Protein AF-A0A8J4WBB6-F1 (afdb_monomer)

Nearest PDB structures (foldseek):
  5wai-assembly2_E  TM=9.277E-01  e=1.602E-08  Homo sapiens
  7n40-assembly1_A  TM=9.329E-01  e=3.486E-08  Homo sapiens
  6bw3-assembly1_C  TM=9.312E-01  e=8.964E-08  Homo sapiens
  8i03-assembly1_K  TM=8.949E-01  e=5.143E-08  Schizosaccharomyces pombe
  8i02-assembly1_C  TM=8.896E-01  e=1.119E-07  Schizosaccharomyces pombe

Mean predicted aligned error: 2.99 Å

Foldseek 3Di:
DEDDDQWDWDFAQQQKIWIWGDPDPPDTDTPDMARPGPGGWQDKAAQQVDNQKIWTFFQQCKIFIAGNPDPPRNDGPDIAHNLDPGGWNDKDADNPDNQWIWTDDPDPDIFIARNVHRNHGD

InterPro domains:
  IPR001680 WD40 repeat [PF00400] (30-67)
  IPR001680 WD40 repeat [PF00400] (80-114)
  IPR001680 WD40 repeat [PS50082] (34-76)
  IPR001680 WD40 repeat [SM00320] (27-67)
  IPR001680 WD40 repeat [SM00320] (74-114)
  IPR01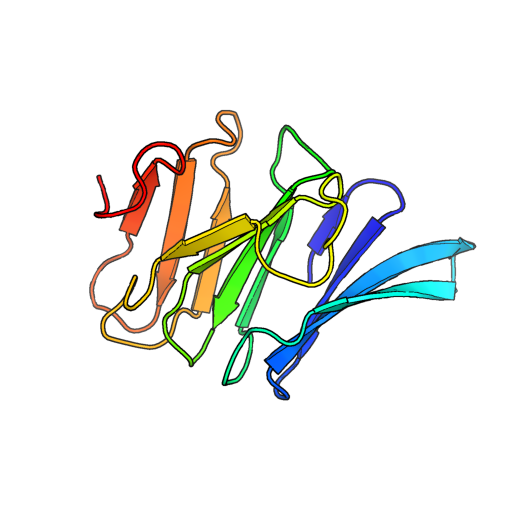5943 WD40/YVTN repeat-like-containing domain superfamily [G3DSA:2.130.10.10] (1-122)
  IPR036322 WD40-repeat-containing domain superfamily [SSF50978] (5-119)
  IPR045151 DDB1- and CUL4-associated factor 8-like [PTHR15574] (8-118)

Sequence (122 aa):
MDVCGDATVTCSKDGSIALSHFRDTYSLEVVRRFEDHKGVVKSVRFATGDPQRFASGGNDRVLRVYDLRLPDARASALEVVNAHARVINSVQFHPTDDHLLLSAGFDPHFYLFDLRKPRAPL

Solvent-accessible surface area (backbone atoms only — not comparable to full-atom values): 6462 Å² total; per-residue (Å²): 86,35,74,55,92,61,38,35,41,40,57,31,72,88,11,36,35,39,37,26,33,57,79,51,102,88,42,72,44,79,78,45,66,31,68,80,49,85,30,33,33,56,24,43,31,56,29,67,84,39,85,54,29,36,37,36,21,10,58,63,13,35,38,37,33,36,39,66,83,46,91,69,49,52,52,65,74,42,75,29,76,66,68,40,98,36,38,26,52,40,51,44,49,34,82,87,41,73,48,34,38,38,37,35,43,76,42,100,56,69,44,42,28,40,66,90,58,50,90,50,62,112

Secondary structure (DSSP, 8-state):
-EEETTEEEEE-TTS-EEEEEESSSS-EEEEEEE---SS-EEEEEE-SS-TTEEEEEETT--EEEEETTSSSTTS-SEEETTSSSS-EEEEEE-SS-TTEEEEEESSSS-EEEETTSTTS--

pLDDT: mean 95.2, std 4.67, range [68.81, 98.69]

Radius of gyration: 13.64 Å; Cα contacts (8 Å, |Δi|>4): 322; chains: 1; bounding box: 34×28×41 Å

Structure (mmCIF, N/CA/C/O backbone):
data_AF-A0A8J4WBB6-F1
#
_entry.id   AF-A0A8J4WBB6-F1
#
loop_
_atom_site.group_PDB
_atom_site.id
_atom_site.type_symbol
_atom_site.label_atom_id
_atom_site.label_alt_id
_atom_site.label_comp_id
_atom_site.label_asym_id
_atom_site.label_entity_id
_atom_site.label_seq_id
_atom_site.pdbx_PDB_ins_code
_atom_site.Cartn_x
_atom_site.Cartn_y
_atom_site.Cartn_z
_atom_site.occupancy
_atom_site.B_iso_or_equiv
_atom_site.auth_seq_id
_atom_site.auth_comp_id
_atom_site.auth_asym_id
_atom_site.auth_atom_id
_atom_site.pdbx_PDB_model_num
ATOM 1 N N . MET A 1 1 ? 4.182 3.511 8.472 1.00 95.88 1 MET A N 1
ATOM 2 C CA . MET A 1 1 ? 2.924 3.833 9.173 1.00 95.88 1 MET A CA 1
ATOM 3 C C . MET A 1 1 ? 2.383 5.150 8.658 1.00 95.88 1 MET A C 1
ATOM 5 O O . MET A 1 1 ? 3.184 5.951 8.174 1.00 95.88 1 MET A O 1
ATOM 9 N N . ASP A 1 2 ? 1.078 5.343 8.769 1.00 97.62 2 ASP A N 1
ATOM 10 C CA . ASP A 1 2 ? 0.368 6.588 8.483 1.00 97.62 2 ASP A CA 1
ATOM 11 C C . ASP A 1 2 ? -0.929 6.653 9.305 1.00 97.62 2 ASP A C 1
ATOM 13 O O . ASP A 1 2 ? -1.388 5.618 9.794 1.00 97.62 2 ASP A O 1
ATOM 17 N N . VAL A 1 3 ? -1.505 7.842 9.466 1.00 95.75 3 VAL A N 1
ATOM 18 C CA . VAL A 1 3 ? -2.699 8.082 10.292 1.00 95.75 3 VAL A CA 1
ATOM 19 C C . VAL A 1 3 ? -3.677 9.005 9.570 1.00 95.75 3 VAL A C 1
ATOM 21 O O . VAL A 1 3 ? -3.272 9.981 8.944 1.00 95.75 3 VAL A O 1
ATOM 24 N N . CYS A 1 4 ? -4.970 8.704 9.659 1.00 94.12 4 CYS A N 1
ATOM 25 C CA . CYS A 1 4 ? -6.044 9.525 9.120 1.00 94.12 4 CYS A CA 1
ATOM 26 C C . CYS A 1 4 ? -7.250 9.470 10.066 1.00 94.12 4 CYS A C 1
ATOM 28 O O . CYS A 1 4 ? -7.873 8.422 10.226 1.00 94.12 4 CYS A O 1
ATOM 30 N N . GLY A 1 5 ? -7.567 10.594 10.714 1.00 91.69 5 GLY A N 1
ATOM 31 C CA . GLY A 1 5 ? -8.618 10.635 11.732 1.00 91.69 5 GLY A CA 1
ATOM 32 C C . GLY A 1 5 ? -8.315 9.702 12.909 1.00 91.69 5 GLY A C 1
ATOM 33 O O . GLY A 1 5 ? -7.256 9.807 13.525 1.00 91.69 5 GLY A O 1
ATOM 34 N N . ASP A 1 6 ? -9.249 8.800 13.215 1.00 92.19 6 ASP A N 1
ATOM 35 C CA . ASP A 1 6 ? -9.119 7.768 14.252 1.00 92.19 6 ASP A CA 1
ATOM 36 C C . ASP A 1 6 ? -8.420 6.488 13.758 1.00 92.19 6 ASP A C 1
ATOM 38 O O . ASP A 1 6 ? -8.112 5.606 14.562 1.00 92.19 6 ASP A O 1
ATOM 42 N N . ALA A 1 7 ? -8.145 6.383 12.457 1.00 94.62 7 ALA A N 1
ATOM 43 C CA . ALA A 1 7 ? -7.557 5.211 11.833 1.00 94.62 7 ALA A CA 1
ATOM 44 C C . ALA A 1 7 ? -6.044 5.367 11.635 1.00 94.62 7 ALA A C 1
ATOM 46 O O . ALA A 1 7 ? -5.531 6.411 11.238 1.00 94.62 7 ALA A O 1
ATOM 47 N N . THR A 1 8 ? -5.307 4.285 11.859 1.00 97.00 8 THR A N 1
ATOM 48 C CA . THR A 1 8 ? -3.861 4.184 11.644 1.00 97.00 8 THR A CA 1
ATOM 49 C C . THR A 1 8 ? -3.564 2.955 10.797 1.00 97.00 8 THR A C 1
ATOM 51 O O . THR A 1 8 ? -4.085 1.875 11.065 1.00 97.00 8 THR A O 1
ATOM 54 N N . VAL A 1 9 ? -2.674 3.086 9.814 1.00 97.88 9 VAL A N 1
ATOM 55 C CA . VAL A 1 9 ? -2.104 1.951 9.080 1.00 97.88 9 VAL A CA 1
ATOM 56 C C . VAL A 1 9 ? -0.634 1.786 9.423 1.00 97.88 9 VAL A C 1
ATOM 58 O O . VAL A 1 9 ? 0.155 2.731 9.419 1.00 97.88 9 VAL A O 1
ATOM 61 N N . THR A 1 10 ? -0.228 0.557 9.702 1.00 98.19 10 THR A N 1
ATOM 62 C CA . THR A 1 10 ? 1.162 0.186 9.983 1.00 98.19 10 THR A CA 1
ATOM 63 C C . THR A 1 10 ? 1.593 -0.933 9.051 1.00 98.19 10 THR A C 1
ATOM 65 O O . THR A 1 10 ? 0.762 -1.665 8.527 1.00 98.19 10 THR A O 1
ATOM 68 N N . CYS A 1 11 ? 2.893 -1.044 8.806 1.00 98.19 11 CYS A N 1
ATOM 69 C CA . CYS A 1 11 ? 3.457 -2.017 7.881 1.00 98.19 11 CYS A CA 1
ATOM 70 C C . CYS A 1 11 ? 4.664 -2.703 8.517 1.00 98.19 11 CYS A C 1
ATOM 72 O O . CYS A 1 11 ? 5.398 -2.068 9.280 1.00 98.19 11 CYS A O 1
ATOM 74 N N . SER A 1 12 ? 4.863 -3.983 8.212 1.00 98.25 12 SER A N 1
ATOM 75 C CA . SER A 1 12 ? 5.850 -4.834 8.879 1.00 98.25 12 SER A CA 1
ATOM 76 C C . SER A 1 12 ? 6.836 -5.487 7.902 1.00 98.25 12 SER A C 1
ATOM 78 O O . SER A 1 12 ? 6.625 -5.573 6.688 1.00 98.25 12 SER A O 1
ATOM 80 N N . LYS A 1 13 ? 7.950 -5.978 8.461 1.00 98.00 13 LYS A N 1
ATOM 81 C CA . LYS A 1 13 ? 8.947 -6.783 7.740 1.00 98.00 13 LYS A CA 1
ATOM 82 C C . LYS A 1 13 ? 8.423 -8.158 7.329 1.00 98.00 13 LYS A C 1
ATOM 84 O O . LYS A 1 13 ? 8.955 -8.725 6.383 1.00 98.00 13 LYS A O 1
ATOM 89 N N . ASP A 1 14 ? 7.403 -8.665 8.011 1.00 97.38 14 ASP A N 1
A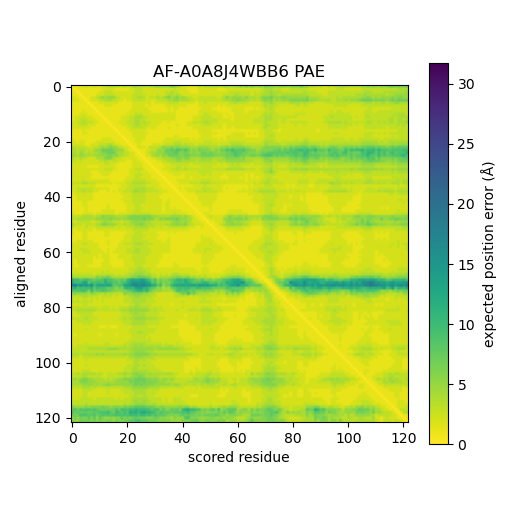TOM 90 C CA . ASP A 1 14 ? 6.758 -9.946 7.695 1.00 97.38 14 ASP A CA 1
ATOM 91 C C . ASP A 1 14 ? 5.832 -9.889 6.463 1.00 97.38 14 ASP A C 1
ATOM 93 O O . ASP A 1 14 ? 5.307 -10.918 6.055 1.00 97.38 14 ASP A O 1
ATOM 97 N N . GLY A 1 15 ? 5.658 -8.715 5.846 1.00 97.12 15 GLY A N 1
ATOM 98 C CA . GLY A 1 15 ? 4.771 -8.530 4.695 1.00 97.12 15 GLY A CA 1
ATOM 99 C C . GLY A 1 15 ? 3.353 -8.095 5.061 1.00 97.12 15 GLY A C 1
ATOM 100 O O . GLY A 1 15 ? 2.574 -7.756 4.175 1.00 97.12 15 GLY A O 1
ATOM 101 N N . SER A 1 16 ? 3.016 -8.036 6.348 1.00 97.06 16 SER A N 1
ATOM 102 C CA . SER A 1 16 ? 1.691 -7.621 6.789 1.00 97.06 16 SER A CA 1
ATOM 103 C C . SER A 1 16 ? 1.536 -6.102 6.869 1.00 97.06 16 SER A C 1
ATOM 105 O O . SER A 1 16 ? 2.473 -5.339 7.149 1.00 97.06 16 SER A O 1
ATOM 107 N N . ILE A 1 17 ? 0.297 -5.672 6.656 1.00 98.25 17 ILE A N 1
ATOM 108 C CA . ILE A 1 17 ? -0.198 -4.336 6.972 1.00 98.25 17 ILE A CA 1
ATOM 109 C C . ILE A 1 17 ? -1.302 -4.502 8.010 1.00 98.25 17 ILE A C 1
ATOM 111 O O . ILE A 1 17 ? -2.146 -5.387 7.881 1.00 98.25 17 ILE A O 1
ATOM 115 N N . ALA A 1 18 ? -1.309 -3.659 9.037 1.00 97.50 18 ALA A N 1
ATOM 116 C CA . ALA A 1 18 ? -2.369 -3.630 10.037 1.00 97.50 18 ALA A CA 1
ATOM 117 C C . ALA A 1 18 ? -3.076 -2.274 10.011 1.00 97.50 18 ALA A C 1
ATOM 119 O O . ALA A 1 18 ? -2.417 -1.237 10.108 1.00 97.50 18 ALA A O 1
ATOM 120 N N . LEU A 1 19 ? -4.404 -2.311 9.896 1.00 96.94 19 LEU A N 1
ATOM 121 C CA . LEU A 1 19 ? -5.296 -1.185 10.146 1.00 96.94 19 LEU A CA 1
ATOM 122 C C . LEU A 1 19 ? -5.772 -1.269 11.594 1.00 96.94 19 LEU A C 1
ATOM 124 O O . LEU A 1 19 ? -6.334 -2.289 12.008 1.00 96.94 19 LEU A O 1
ATOM 128 N N . SER A 1 20 ? -5.583 -0.186 12.332 1.00 97.19 20 SER A N 1
ATOM 129 C CA . SER A 1 20 ? -5.975 -0.067 13.730 1.00 97.19 20 SER A CA 1
ATOM 130 C C . SER A 1 20 ? -6.735 1.225 13.969 1.00 97.19 20 SER A C 1
ATOM 132 O O . SER A 1 20 ? -6.453 2.220 13.306 1.00 97.19 20 SER A O 1
ATOM 134 N N . HIS A 1 21 ? -7.665 1.228 14.918 1.00 96.19 21 HIS A N 1
ATOM 135 C CA . HIS A 1 21 ? -8.373 2.435 15.346 1.00 96.19 21 HIS A CA 1
ATOM 136 C C . HIS A 1 21 ? -7.980 2.807 16.776 1.00 96.19 21 HIS A C 1
ATOM 138 O O . HIS A 1 21 ? -7.682 1.924 17.588 1.00 96.19 21 HIS A O 1
ATOM 144 N N . PHE A 1 22 ? -7.989 4.101 17.094 1.00 94.94 22 PHE A N 1
ATOM 145 C CA . PHE A 1 22 ? -7.849 4.569 18.473 1.00 94.94 22 PHE A CA 1
ATOM 146 C C . PHE A 1 22 ? -9.085 4.180 19.281 1.00 94.94 22 PHE A C 1
ATOM 148 O O . PHE A 1 22 ? -10.196 4.615 18.988 1.00 94.94 22 PHE A O 1
ATOM 155 N N . ARG A 1 23 ? -8.883 3.365 20.317 1.00 92.62 23 ARG A N 1
ATOM 156 C CA . ARG A 1 23 ? -9.928 3.061 21.302 1.00 92.62 23 ARG A CA 1
ATOM 157 C C . ARG A 1 23 ? -9.986 4.147 22.375 1.00 92.62 23 ARG A C 1
ATOM 159 O O . ARG A 1 23 ? -11.061 4.500 22.849 1.00 92.62 23 ARG A O 1
ATOM 166 N N . ASP A 1 24 ? -8.819 4.679 22.723 1.00 91.44 24 ASP A N 1
ATOM 167 C CA . ASP A 1 24 ? -8.602 5.847 23.571 1.00 91.44 24 ASP A CA 1
ATOM 168 C C . ASP A 1 24 ? -7.262 6.516 23.190 1.00 91.44 24 ASP A C 1
ATOM 170 O O . ASP A 1 24 ? -6.620 6.134 22.211 1.00 91.44 24 ASP A O 1
ATOM 174 N N . THR A 1 25 ? -6.826 7.520 23.957 1.00 89.56 25 THR A N 1
ATOM 175 C CA . THR A 1 25 ? -5.594 8.289 23.700 1.00 89.56 25 THR A CA 1
ATOM 176 C C . THR A 1 25 ? -4.316 7.441 23.672 1.00 89.56 25 THR A C 1
ATOM 178 O O . THR A 1 25 ? -3.320 7.860 23.082 1.00 89.56 25 THR A O 1
ATOM 181 N N . TYR A 1 26 ? -4.306 6.273 24.316 1.00 92.94 26 TYR A N 1
ATOM 182 C CA . TYR A 1 26 ? -3.098 5.474 24.537 1.00 92.94 26 TYR A CA 1
ATOM 183 C C . TYR A 1 26 ? -3.194 4.052 23.982 1.00 92.94 26 TYR A C 1
ATOM 185 O O . TYR A 1 26 ? -2.197 3.328 24.009 1.00 92.94 26 TYR A O 1
ATOM 193 N N . SER A 1 27 ? -4.359 3.639 23.480 1.00 93.19 27 SER A N 1
ATOM 194 C CA . SER A 1 27 ? -4.580 2.287 22.984 1.00 93.19 27 SER A CA 1
ATOM 195 C C . SER A 1 27 ? -5.147 2.251 21.565 1.00 93.19 27 SER A C 1
ATOM 197 O O . SER A 1 27 ? -6.046 3.001 21.179 1.00 93.19 27 SER A O 1
ATOM 199 N N . LEU A 1 28 ? -4.586 1.332 20.779 1.00 95.88 28 LEU A N 1
ATOM 200 C CA . LEU A 1 28 ? -5.019 1.001 19.429 1.00 95.88 28 LEU A CA 1
ATOM 201 C C . LEU A 1 28 ? -5.619 -0.402 19.427 1.00 95.88 28 LEU A C 1
ATOM 203 O O . LEU A 1 28 ? -5.036 -1.335 19.982 1.00 95.88 28 LEU A O 1
ATOM 207 N N . GLU A 1 29 ? -6.740 -0.563 18.739 1.00 96.88 29 GLU A N 1
ATOM 208 C CA . GLU A 1 29 ? -7.338 -1.862 18.452 1.00 96.88 29 GLU A CA 1
ATOM 209 C C . GLU A 1 29 ? -7.095 -2.213 16.984 1.00 96.88 29 GLU A C 1
ATOM 211 O O . GLU A 1 29 ? -7.405 -1.420 16.097 1.00 96.88 29 GLU A O 1
ATOM 216 N N . VAL A 1 30 ? -6.523 -3.392 16.712 1.00 96.38 30 VAL A N 1
ATOM 217 C CA . VAL A 1 30 ? -6.328 -3.866 15.335 1.00 96.38 30 VAL A CA 1
ATOM 218 C C . VAL A 1 30 ? -7.675 -4.302 14.773 1.00 96.38 30 VAL A C 1
ATOM 220 O O . VAL A 1 30 ? -8.224 -5.320 15.184 1.00 96.38 30 VAL A O 1
ATOM 223 N N . VAL A 1 31 ? -8.167 -3.558 13.789 1.00 94.56 31 VAL A N 1
ATOM 224 C CA . VAL A 1 31 ? -9.445 -3.823 13.120 1.00 94.56 31 VAL A CA 1
ATOM 225 C C . VAL A 1 31 ? -9.254 -4.810 11.972 1.00 94.56 31 VAL A C 1
ATOM 227 O O . VAL A 1 31 ? -10.121 -5.642 11.696 1.00 94.56 31 VAL A O 1
ATOM 230 N N . ARG A 1 32 ? -8.113 -4.730 11.273 1.00 94.50 32 ARG A N 1
ATOM 231 C CA . ARG A 1 32 ? -7.851 -5.568 10.099 1.00 94.50 32 ARG A CA 1
ATOM 232 C C . ARG A 1 32 ? -6.366 -5.794 9.844 1.00 94.50 32 ARG A C 1
ATOM 234 O O . ARG A 1 32 ? -5.536 -4.937 10.138 1.00 94.50 32 ARG A O 1
ATOM 241 N N . ARG A 1 33 ? -6.050 -6.939 9.235 1.00 95.81 33 ARG A N 1
ATOM 242 C CA . ARG A 1 33 ? -4.734 -7.265 8.675 1.00 95.81 33 ARG A CA 1
ATOM 243 C C . ARG A 1 33 ? -4.848 -7.599 7.191 1.00 95.81 33 ARG A C 1
ATOM 245 O O . ARG A 1 33 ? -5.840 -8.198 6.781 1.00 95.81 33 ARG A O 1
ATOM 252 N N . PHE A 1 34 ? -3.824 -7.218 6.438 1.00 96.88 34 PHE A N 1
ATOM 253 C CA . PHE A 1 34 ? -3.660 -7.482 5.010 1.00 96.88 34 PHE A CA 1
ATOM 254 C C . PHE A 1 34 ? -2.322 -8.192 4.810 1.00 96.88 34 PHE A C 1
ATOM 256 O O . PHE A 1 34 ? -1.305 -7.737 5.339 1.00 96.88 34 PHE A O 1
ATOM 263 N N . GLU A 1 35 ? -2.321 -9.304 4.076 1.00 96.00 35 GLU A N 1
ATOM 264 C CA . GLU A 1 35 ? -1.175 -10.228 3.958 1.00 96.00 35 GLU A CA 1
ATOM 265 C C . GLU A 1 35 ? -0.851 -10.557 2.485 1.00 96.00 35 GLU A C 1
ATOM 267 O O . GLU A 1 35 ? -0.289 -11.603 2.139 1.00 96.00 35 GLU A O 1
ATOM 272 N N . ASP A 1 36 ? -1.216 -9.639 1.587 1.00 94.69 36 ASP A N 1
ATOM 273 C CA . ASP A 1 36 ? -1.030 -9.804 0.145 1.00 94.69 36 ASP A CA 1
ATOM 274 C C . ASP A 1 36 ? 0.445 -9.700 -0.269 1.00 94.69 36 ASP A C 1
ATOM 276 O O . ASP A 1 36 ? 0.896 -10.426 -1.161 1.00 94.69 36 ASP A O 1
ATOM 280 N N . HIS A 1 37 ? 1.225 -8.837 0.394 1.00 97.38 37 HIS A N 1
ATOM 281 C CA . HIS A 1 37 ? 2.639 -8.651 0.070 1.00 97.38 37 HIS A CA 1
ATOM 282 C C . HIS A 1 37 ? 3.469 -9.904 0.362 1.00 97.38 37 HIS A C 1
ATOM 284 O O . HIS A 1 37 ? 3.357 -10.532 1.412 1.00 97.38 37 HIS A O 1
ATOM 290 N N . LYS A 1 38 ? 4.372 -10.240 -0.566 1.00 96.94 38 LYS A N 1
ATOM 291 C CA . LYS A 1 38 ? 5.274 -11.407 -0.457 1.00 96.94 38 LYS A CA 1
ATOM 292 C C . LYS A 1 38 ? 6.684 -11.036 0.012 1.00 96.94 38 LYS A C 1
ATOM 294 O O . LYS A 1 38 ? 7.647 -11.755 -0.236 1.00 96.94 38 LYS A O 1
ATOM 299 N N . GLY A 1 39 ? 6.812 -9.895 0.683 1.00 97.19 39 GLY A N 1
ATOM 300 C CA . GLY A 1 39 ? 8.059 -9.395 1.251 1.00 97.19 39 GLY A CA 1
ATOM 301 C C . GLY A 1 39 ? 7.828 -8.155 2.109 1.00 97.19 39 GLY A C 1
ATOM 302 O O . GLY A 1 39 ? 6.709 -7.665 2.203 1.00 97.19 39 GLY A O 1
ATOM 303 N N . VAL A 1 40 ? 8.902 -7.635 2.713 1.00 98.50 40 VAL A N 1
ATOM 304 C CA . VAL A 1 40 ? 8.871 -6.457 3.602 1.00 98.50 40 VAL A CA 1
ATOM 305 C C . VAL A 1 40 ? 8.066 -5.313 2.986 1.00 98.50 40 VAL A C 1
ATOM 307 O O . VAL A 1 40 ? 8.425 -4.827 1.911 1.00 98.50 40 VAL A O 1
ATOM 310 N N . VAL A 1 41 ? 7.056 -4.824 3.705 1.00 98.69 41 VAL A N 1
ATOM 311 C CA . VAL A 1 41 ? 6.332 -3.606 3.330 1.00 98.69 41 VAL A CA 1
ATOM 312 C C . VAL A 1 41 ? 7.076 -2.407 3.905 1.00 98.69 41 VAL A C 1
ATOM 314 O O . VAL A 1 41 ? 7.333 -2.328 5.108 1.00 98.69 41 VAL A O 1
ATOM 317 N N . LYS A 1 42 ? 7.480 -1.487 3.031 1.00 98.50 42 LYS A N 1
ATOM 318 C CA . LYS A 1 42 ? 8.354 -0.358 3.379 1.00 98.50 42 LYS A CA 1
ATOM 319 C C . LYS A 1 42 ? 7.578 0.929 3.598 1.00 98.50 42 LYS A C 1
ATOM 321 O O . LYS A 1 42 ? 7.976 1.737 4.433 1.00 98.50 42 LYS A O 1
ATOM 326 N N . SER A 1 43 ? 6.475 1.104 2.875 1.00 98.62 43 SER A N 1
ATOM 327 C CA . SER A 1 43 ? 5.631 2.282 2.998 1.00 98.62 43 SER A CA 1
ATOM 328 C C . SER A 1 43 ? 4.157 1.930 2.875 1.00 98.62 43 SER A C 1
ATOM 330 O O . SER A 1 43 ? 3.780 1.039 2.114 1.00 98.62 43 SER A O 1
ATOM 332 N N . VAL A 1 44 ? 3.353 2.652 3.650 1.00 98.56 44 VAL A N 1
ATOM 333 C CA . VAL A 1 44 ? 1.889 2.667 3.621 1.00 98.56 44 VAL A CA 1
ATOM 334 C C . VAL A 1 44 ? 1.434 4.110 3.795 1.00 98.56 44 VAL A C 1
ATOM 336 O O . VAL A 1 44 ? 1.982 4.801 4.661 1.00 98.56 44 VAL A O 1
ATOM 339 N N . ARG A 1 45 ? 0.480 4.574 2.986 1.00 98.31 45 ARG A N 1
ATOM 340 C CA . ARG A 1 45 ? -0.078 5.934 3.061 1.00 98.31 45 ARG A CA 1
ATOM 341 C C . ARG A 1 45 ? -1.568 5.944 2.774 1.00 98.31 45 ARG A C 1
ATOM 343 O O . ARG A 1 45 ? -1.980 5.322 1.798 1.00 98.31 45 ARG A O 1
ATOM 350 N N . PHE A 1 46 ? -2.343 6.665 3.576 1.00 98.00 46 PHE A N 1
ATOM 351 C CA . PHE A 1 46 ? -3.733 6.972 3.248 1.00 98.00 46 PHE A CA 1
ATOM 352 C C . PHE A 1 46 ? -3.807 7.916 2.041 1.00 98.00 46 PHE A C 1
ATOM 354 O O . PHE A 1 46 ? -2.886 8.700 1.791 1.00 98.00 46 PHE A O 1
ATOM 361 N N . ALA A 1 47 ? -4.896 7.828 1.278 1.00 97.00 47 ALA A N 1
ATOM 362 C CA . ALA A 1 47 ? -5.216 8.836 0.275 1.00 97.00 47 ALA A CA 1
ATOM 363 C C . ALA A 1 47 ? -5.601 10.148 0.969 1.00 97.00 47 ALA A C 1
ATOM 365 O O . ALA A 1 47 ? -6.190 10.141 2.049 1.00 97.00 47 ALA A O 1
ATOM 366 N N . THR A 1 48 ? -5.233 11.282 0.372 1.00 91.12 48 THR A N 1
ATOM 367 C CA . THR A 1 48 ? -5.384 12.587 1.029 1.00 91.12 48 THR A CA 1
ATOM 368 C C . THR A 1 48 ? -6.846 13.028 1.087 1.00 91.12 48 THR A C 1
ATOM 370 O O . THR A 1 48 ? -7.271 13.575 2.102 1.00 91.12 48 THR A O 1
ATOM 373 N N . GLY A 1 49 ? -7.620 12.773 0.029 1.00 91.81 49 GLY A N 1
ATOM 374 C CA . GLY A 1 49 ? -9.039 13.121 -0.059 1.00 91.81 49 GLY A CA 1
ATOM 375 C C . GLY A 1 49 ? -10.009 11.999 0.331 1.00 91.81 49 GLY A C 1
ATOM 376 O O . GLY A 1 49 ? -11.197 12.270 0.504 1.00 91.81 49 GLY A O 1
ATOM 377 N N . ASP A 1 50 ? -9.536 10.759 0.499 1.00 92.81 50 ASP A N 1
ATOM 378 C CA . ASP A 1 50 ? -10.384 9.594 0.775 1.00 92.81 50 ASP A CA 1
ATOM 379 C C . ASP A 1 50 ? -9.795 8.697 1.881 1.00 92.81 50 ASP A C 1
ATOM 381 O O . ASP A 1 50 ? -8.973 7.821 1.594 1.00 92.81 50 ASP A O 1
ATOM 385 N N . PRO A 1 51 ? -10.251 8.834 3.143 1.00 89.44 51 PRO A N 1
ATOM 386 C CA . PRO A 1 51 ? -9.738 8.052 4.271 1.00 89.44 51 PRO A CA 1
ATOM 387 C C . PRO A 1 51 ? -10.052 6.552 4.162 1.00 89.44 51 PRO A C 1
ATOM 389 O O . PRO A 1 51 ? -9.510 5.747 4.915 1.00 89.44 51 PRO A O 1
ATOM 392 N N . GLN A 1 52 ? -10.929 6.154 3.234 1.00 93.56 52 GLN A N 1
ATOM 393 C CA . GLN A 1 52 ? -11.247 4.750 2.982 1.00 93.56 52 GLN A CA 1
ATOM 394 C C . GLN A 1 52 ? -10.269 4.087 2.011 1.00 93.56 52 GLN A C 1
ATOM 396 O O . GLN A 1 52 ? -10.393 2.890 1.753 1.00 93.56 52 GLN A O 1
ATOM 401 N N . ARG A 1 53 ? -9.292 4.827 1.476 1.00 96.00 53 ARG A N 1
ATOM 402 C CA . ARG A 1 53 ? -8.252 4.283 0.605 1.00 96.00 53 ARG A CA 1
ATOM 403 C C . ARG A 1 53 ? -6.869 4.494 1.187 1.00 96.00 53 ARG A C 1
ATOM 405 O O . ARG A 1 53 ? -6.552 5.537 1.750 1.00 96.00 53 ARG A O 1
ATOM 412 N N . PHE A 1 54 ? -6.014 3.502 0.990 1.00 97.81 54 PHE A N 1
ATOM 413 C CA . PHE A 1 54 ? -4.590 3.623 1.266 1.00 97.81 54 PHE A CA 1
ATOM 414 C C . PHE A 1 54 ? -3.784 2.815 0.252 1.00 97.81 54 PHE A C 1
ATOM 416 O O . PHE A 1 54 ? -4.300 1.906 -0.395 1.00 97.81 54 PHE A O 1
ATOM 423 N N . ALA A 1 55 ? -2.512 3.157 0.103 1.00 98.38 55 ALA A N 1
ATOM 424 C CA . ALA A 1 55 ? -1.582 2.496 -0.794 1.00 98.38 55 ALA A CA 1
ATOM 425 C C . ALA A 1 55 ? -0.389 1.958 -0.020 1.00 98.38 55 ALA A C 1
ATOM 427 O O . ALA A 1 55 ? -0.042 2.468 1.049 1.00 98.38 55 ALA A O 1
ATOM 428 N N . SER A 1 56 ? 0.265 0.952 -0.585 1.00 98.69 56 SER A N 1
ATOM 429 C CA . SER A 1 56 ? 1.481 0.374 -0.036 1.00 98.69 56 SER A CA 1
ATOM 430 C C . SER A 1 56 ? 2.484 -0.012 -1.114 1.00 98.69 56 SER A C 1
ATOM 432 O O . SER A 1 56 ? 2.145 -0.218 -2.281 1.00 98.69 56 SER A O 1
ATOM 434 N N . GLY A 1 57 ? 3.741 -0.126 -0.692 1.00 98.50 57 GLY A N 1
ATOM 435 C CA . GLY A 1 57 ? 4.842 -0.600 -1.519 1.00 98.50 57 GLY A CA 1
ATOM 436 C C . GLY A 1 57 ? 5.943 -1.232 -0.672 1.00 98.50 57 GLY A C 1
ATOM 437 O O . GLY A 1 57 ? 6.137 -0.880 0.500 1.00 98.50 57 GLY A O 1
ATOM 438 N N . GLY A 1 58 ? 6.665 -2.185 -1.260 1.00 98.38 58 GLY A N 1
ATOM 439 C CA . GLY A 1 58 ? 7.701 -2.923 -0.549 1.00 98.38 58 GLY A CA 1
ATOM 440 C C . GLY A 1 58 ? 8.671 -3.703 -1.431 1.00 98.38 58 GLY A C 1
ATOM 441 O O . GLY A 1 58 ? 8.896 -3.400 -2.606 1.00 98.38 58 GLY A O 1
ATOM 442 N N . ASN A 1 59 ? 9.272 -4.726 -0.825 1.00 98.50 59 ASN A N 1
ATOM 443 C CA . ASN A 1 59 ? 10.328 -5.537 -1.426 1.00 98.50 59 ASN A CA 1
ATOM 444 C C . ASN A 1 59 ? 9.845 -6.473 -2.542 1.00 98.50 59 ASN A C 1
ATOM 446 O O . ASN A 1 59 ? 10.664 -6.916 -3.343 1.00 98.50 59 ASN A O 1
ATOM 450 N N . ASP A 1 60 ? 8.549 -6.774 -2.608 1.00 98.06 60 ASP A N 1
ATOM 451 C CA . ASP A 1 60 ? 7.964 -7.560 -3.700 1.00 98.06 60 ASP A CA 1
ATOM 452 C C . ASP A 1 60 ? 7.774 -6.746 -4.989 1.00 98.06 60 ASP A C 1
ATOM 454 O O . ASP A 1 60 ? 7.457 -7.318 -6.031 1.00 98.06 60 ASP A O 1
ATOM 458 N N . ARG A 1 61 ? 8.065 -5.434 -4.944 1.00 97.88 61 ARG A N 1
ATOM 459 C CA . ARG A 1 61 ? 8.034 -4.505 -6.088 1.00 97.88 61 ARG A CA 1
ATOM 460 C C . ARG A 1 61 ? 6.634 -4.302 -6.670 1.00 97.88 61 ARG A C 1
ATOM 462 O O . ARG A 1 61 ? 6.485 -3.908 -7.828 1.00 97.88 61 ARG A O 1
ATOM 469 N N . VAL A 1 62 ? 5.613 -4.577 -5.863 1.00 97.81 62 VAL A N 1
ATOM 470 C CA . VAL A 1 62 ? 4.208 -4.395 -6.221 1.00 97.81 62 VAL A CA 1
ATOM 471 C C . VAL A 1 62 ? 3.684 -3.150 -5.517 1.00 97.81 62 VAL A C 1
ATOM 473 O O . VAL A 1 62 ? 3.853 -3.008 -4.303 1.00 97.81 62 VAL A O 1
ATOM 476 N N . LEU A 1 63 ? 3.037 -2.256 -6.269 1.00 97.94 63 LEU A N 1
ATOM 477 C CA . LEU A 1 63 ? 2.177 -1.236 -5.670 1.00 97.94 63 LEU A CA 1
ATOM 478 C C . LEU A 1 63 ? 0.801 -1.835 -5.442 1.00 97.94 63 LEU A C 1
ATOM 480 O O . LEU A 1 63 ? 0.226 -2.420 -6.361 1.00 97.94 63 LEU A O 1
ATOM 484 N N . ARG A 1 64 ? 0.270 -1.663 -4.236 1.00 98.06 64 ARG A N 1
ATOM 485 C CA . ARG A 1 64 ? -1.096 -2.066 -3.902 1.00 98.06 64 ARG A CA 1
ATOM 486 C C . ARG A 1 64 ? -1.892 -0.861 -3.457 1.00 98.06 64 ARG A C 1
ATOM 488 O O . ARG A 1 64 ? -1.371 -0.020 -2.727 1.00 98.06 64 ARG A O 1
ATOM 495 N N . VAL A 1 65 ? -3.148 -0.800 -3.876 1.00 97.50 65 VAL A N 1
ATOM 496 C CA . VAL A 1 65 ? -4.136 0.148 -3.362 1.00 97.50 65 VAL A CA 1
ATOM 497 C C . VAL A 1 65 ? -5.274 -0.653 -2.761 1.00 97.50 65 VAL A C 1
ATOM 499 O O . VAL A 1 65 ? -5.793 -1.581 -3.379 1.00 97.50 65 VAL A O 1
ATOM 502 N N . TYR A 1 66 ? -5.655 -0.291 -1.549 1.00 97.31 66 TYR A N 1
ATOM 503 C CA . TYR A 1 66 ? -6.714 -0.930 -0.789 1.00 97.31 66 TYR A CA 1
ATOM 504 C C . TYR A 1 66 ? -7.882 0.029 -0.673 1.00 97.31 66 TYR A C 1
ATOM 506 O O . TYR A 1 66 ? -7.696 1.242 -0.551 1.00 97.31 66 TYR A O 1
ATOM 514 N N . ASP A 1 67 ? -9.079 -0.539 -0.681 1.00 95.38 67 ASP A N 1
ATOM 515 C CA . ASP A 1 67 ? -10.318 0.180 -0.450 1.00 95.38 67 ASP A CA 1
ATOM 516 C C . ASP A 1 67 ? -11.078 -0.517 0.680 1.00 95.3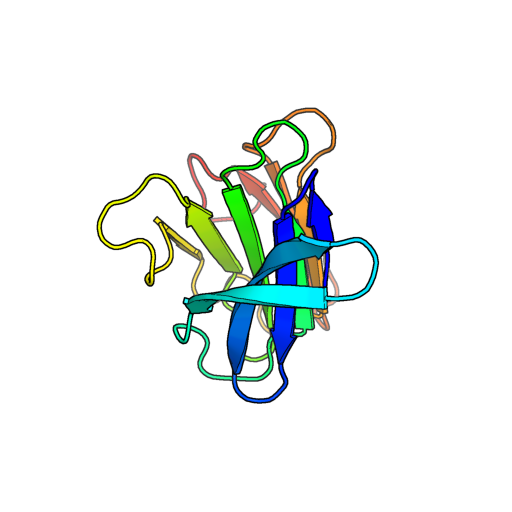8 67 ASP A C 1
ATOM 518 O O . ASP A 1 67 ? -11.504 -1.667 0.560 1.00 95.38 67 ASP A O 1
ATOM 522 N N . LEU A 1 68 ? -11.214 0.182 1.804 1.00 94.00 68 LEU A N 1
ATOM 523 C CA . LEU A 1 68 ? -11.802 -0.338 3.033 1.00 94.00 68 LEU A CA 1
ATOM 524 C C . LEU A 1 68 ? -13.311 -0.591 2.921 1.00 94.00 68 LEU A C 1
ATOM 526 O O . LEU A 1 68 ? -13.853 -1.289 3.782 1.00 94.00 68 LEU A O 1
ATOM 530 N N . ARG A 1 69 ? -13.960 -0.064 1.870 1.00 92.50 69 ARG A N 1
ATOM 531 C CA . ARG A 1 69 ? -15.394 -0.221 1.580 1.00 92.50 69 ARG A CA 1
ATOM 532 C C . ARG A 1 69 ? -15.719 -1.552 0.905 1.00 92.50 69 ARG A C 1
ATOM 534 O O . ARG A 1 69 ? -16.880 -1.958 0.904 1.00 92.50 69 ARG A O 1
ATOM 541 N N . LEU A 1 70 ? -14.731 -2.208 0.291 1.00 89.62 70 LEU A N 1
ATOM 542 C CA . LEU A 1 70 ? -14.957 -3.466 -0.418 1.00 89.62 70 LEU A CA 1
ATOM 543 C C . LEU A 1 70 ? -15.288 -4.599 0.564 1.00 89.62 70 LEU A C 1
ATOM 545 O O . LEU A 1 70 ? -14.773 -4.606 1.675 1.00 89.62 70 LEU A O 1
ATOM 549 N N . PRO A 1 71 ? -16.135 -5.570 0.179 1.00 75.50 71 PRO A N 1
ATOM 550 C CA . PRO A 1 71 ? -16.558 -6.649 1.072 1.00 75.50 71 PRO A CA 1
ATOM 551 C C . PRO A 1 71 ? -15.419 -7.621 1.405 1.00 75.50 71 PRO A C 1
ATOM 553 O O . PRO A 1 71 ? -15.276 -8.013 2.562 1.00 75.50 71 PRO A O 1
ATOM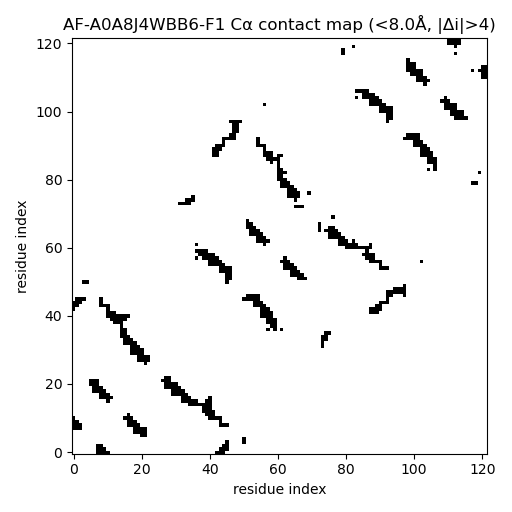 556 N N . ASP A 1 72 ? -14.566 -7.956 0.427 1.00 78.25 72 ASP A N 1
ATOM 557 C CA . ASP A 1 72 ? -13.295 -8.648 0.680 1.00 78.25 72 ASP A CA 1
ATOM 558 C C . ASP A 1 72 ? -12.184 -7.635 0.927 1.00 78.25 72 ASP A C 1
ATOM 560 O O . ASP A 1 72 ? -11.218 -7.462 0.187 1.00 78.25 72 ASP A O 1
ATOM 564 N N . ALA A 1 73 ? -12.377 -6.912 2.011 1.00 68.81 73 ALA A N 1
ATOM 565 C CA . ALA A 1 73 ? -11.543 -5.806 2.399 1.00 68.81 73 ALA A CA 1
ATOM 566 C C . ALA A 1 73 ? -10.159 -6.240 2.918 1.00 68.81 73 ALA A C 1
ATOM 568 O O . ALA A 1 73 ? -9.472 -5.418 3.520 1.00 68.81 73 ALA A O 1
ATOM 569 N N . ARG A 1 74 ? -9.811 -7.532 2.812 1.00 77.31 74 ARG A N 1
ATOM 570 C CA . ARG A 1 74 ? -8.509 -8.108 3.183 1.00 77.31 74 ARG A CA 1
ATOM 571 C C . ARG A 1 74 ? -7.566 -8.214 1.991 1.00 77.31 74 ARG A C 1
ATOM 573 O O . ARG A 1 74 ? -6.365 -8.283 2.225 1.00 77.31 74 ARG A O 1
ATOM 580 N N . ALA A 1 75 ? -8.107 -8.200 0.774 1.00 83.88 75 ALA A N 1
ATOM 581 C CA . ALA A 1 75 ? -7.348 -8.137 -0.463 1.00 83.88 75 ALA A CA 1
ATOM 582 C C . ALA A 1 75 ? -7.209 -6.687 -0.947 1.00 83.88 75 ALA A C 1
ATOM 584 O O . ALA A 1 75 ? -8.030 -5.811 -0.647 1.00 83.88 75 ALA A O 1
ATOM 585 N N . SER A 1 76 ? -6.167 -6.428 -1.730 1.00 92.19 76 SER A N 1
ATOM 586 C CA . SER A 1 76 ? -6.025 -5.147 -2.419 1.00 92.19 76 SER A CA 1
ATOM 587 C C . SER A 1 76 ? -7.067 -4.981 -3.536 1.00 92.19 76 SER A C 1
ATOM 589 O O . SER A 1 76 ? -7.436 -5.928 -4.229 1.00 92.19 76 SER A O 1
ATOM 591 N N . ALA A 1 77 ? -7.549 -3.751 -3.716 1.00 93.94 77 ALA A N 1
ATOM 592 C CA . ALA A 1 77 ? -8.493 -3.394 -4.775 1.00 93.94 77 ALA A CA 1
ATOM 593 C C . ALA A 1 77 ? -7.801 -3.266 -6.142 1.00 93.94 77 ALA A C 1
ATOM 595 O O . ALA A 1 77 ? -8.430 -3.412 -7.190 1.00 93.94 77 ALA A O 1
ATOM 596 N N . LEU A 1 78 ? -6.506 -2.944 -6.126 1.00 95.38 78 LEU A N 1
ATOM 597 C CA . LEU A 1 78 ? -5.681 -2.739 -7.306 1.00 95.38 78 LEU A CA 1
ATOM 598 C C . LEU A 1 78 ? -4.244 -3.139 -6.995 1.00 95.38 78 LEU A C 1
ATOM 600 O O . LEU A 1 78 ? -3.684 -2.738 -5.973 1.00 95.38 78 LEU A O 1
ATOM 604 N N . GLU A 1 79 ? -3.635 -3.852 -7.939 1.00 96.25 79 GLU A N 1
ATOM 605 C CA . GLU A 1 79 ? -2.216 -4.188 -7.920 1.00 96.25 79 GLU A CA 1
ATOM 606 C C . GLU A 1 79 ? -1.533 -3.730 -9.206 1.00 96.25 79 GLU A C 1
ATOM 608 O O . GLU A 1 79 ? -2.017 -3.981 -10.312 1.00 96.25 79 GLU A O 1
ATOM 613 N N . VAL A 1 80 ? -0.364 -3.110 -9.061 1.00 97.25 80 VAL A N 1
ATOM 614 C CA . VAL A 1 80 ? 0.576 -2.884 -10.162 1.00 97.25 80 VAL A CA 1
ATOM 615 C C . VAL A 1 80 ? 1.779 -3.776 -9.928 1.00 97.25 80 VAL A C 1
ATOM 617 O O . VAL A 1 80 ? 2.694 -3.455 -9.165 1.00 97.25 80 VAL A O 1
ATOM 620 N N . VAL A 1 81 ? 1.743 -4.947 -10.556 1.00 96.31 81 VAL A N 1
ATOM 621 C CA . VAL A 1 81 ? 2.825 -5.928 -10.477 1.00 96.31 81 VAL A CA 1
ATOM 622 C C . VAL A 1 81 ? 4.021 -5.424 -11.277 1.00 96.31 81 VAL A C 1
ATOM 624 O O . VAL A 1 81 ? 3.858 -4.941 -12.394 1.00 96.31 81 VAL A O 1
ATOM 627 N N . ASN A 1 82 ? 5.226 -5.564 -10.717 1.00 95.38 82 ASN A N 1
ATOM 628 C CA . ASN A 1 82 ? 6.457 -5.015 -11.294 1.00 95.38 82 ASN A CA 1
ATOM 629 C C . ASN A 1 82 ? 6.363 -3.502 -11.559 1.00 95.38 82 ASN A C 1
ATOM 631 O O . ASN A 1 82 ? 6.890 -3.017 -12.558 1.00 95.38 82 ASN A O 1
ATOM 635 N N . ALA A 1 83 ? 5.714 -2.752 -10.659 1.00 96.88 83 ALA A N 1
ATOM 636 C CA . ALA A 1 83 ? 5.667 -1.289 -10.730 1.00 96.88 83 ALA A CA 1
ATOM 637 C C . ALA A 1 83 ? 7.071 -0.661 -10.763 1.00 96.88 83 ALA A C 1
ATOM 639 O O . ALA A 1 83 ? 7.266 0.414 -11.317 1.00 96.88 83 ALA A O 1
ATOM 640 N N . HIS A 1 84 ? 8.044 -1.353 -10.170 1.00 97.56 84 HIS A N 1
ATOM 641 C CA . HIS A 1 84 ? 9.451 -0.990 -10.124 1.00 97.56 84 HIS A CA 1
ATOM 642 C C . HIS A 1 84 ? 10.328 -2.206 -10.471 1.00 97.56 84 HIS A C 1
ATOM 644 O O . HIS A 1 84 ? 9.950 -3.353 -10.211 1.00 97.56 84 HIS A O 1
ATOM 650 N N . ALA A 1 85 ? 11.531 -1.981 -11.01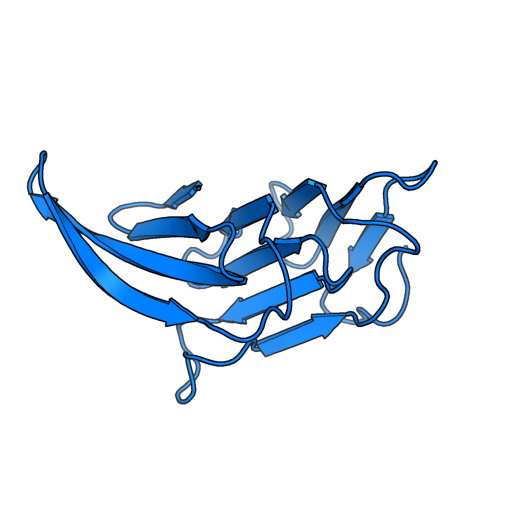4 1.00 97.12 85 ALA A N 1
ATOM 651 C CA . ALA A 1 85 ? 12.495 -3.060 -11.246 1.00 97.12 85 ALA A CA 1
ATOM 652 C C . ALA A 1 85 ? 13.193 -3.480 -9.938 1.00 97.12 85 ALA A C 1
ATOM 654 O O . ALA A 1 85 ? 13.583 -4.648 -9.780 1.00 97.12 85 ALA A O 1
ATOM 655 N N . ARG A 1 86 ? 13.317 -2.550 -8.980 1.00 97.69 86 ARG A N 1
ATOM 656 C CA . ARG A 1 86 ? 13.853 -2.770 -7.629 1.00 97.69 86 ARG A CA 1
ATOM 657 C C . ARG A 1 86 ? 12.806 -2.497 -6.544 1.00 97.69 86 ARG A C 1
ATOM 659 O O . ARG A 1 86 ? 11.632 -2.295 -6.822 1.00 97.69 86 ARG A O 1
ATOM 666 N N . VAL A 1 87 ? 13.219 -2.619 -5.280 1.00 98.00 87 VAL A N 1
ATOM 667 C CA . VAL A 1 87 ? 12.309 -2.506 -4.132 1.00 98.00 87 VAL A CA 1
ATOM 668 C C . VAL A 1 87 ? 11.742 -1.094 -4.017 1.00 98.00 87 VAL A C 1
ATOM 670 O O . VAL A 1 87 ? 12.465 -0.111 -4.204 1.00 98.00 87 VAL A O 1
ATOM 673 N N . ILE A 1 88 ? 10.463 -1.012 -3.662 1.00 98.50 88 ILE A N 1
ATOM 674 C CA . ILE A 1 88 ? 9.754 0.246 -3.440 1.00 98.50 88 ILE A CA 1
ATOM 675 C C . ILE A 1 88 ? 9.978 0.647 -1.985 1.00 98.50 88 ILE A C 1
ATOM 677 O O . ILE A 1 88 ? 9.699 -0.132 -1.074 1.00 98.50 88 ILE A O 1
ATOM 681 N N . ASN A 1 89 ? 10.490 1.854 -1.761 1.00 98.31 89 ASN A N 1
ATOM 682 C CA . ASN A 1 89 ? 10.758 2.374 -0.419 1.00 98.31 89 ASN A CA 1
ATOM 683 C C . ASN A 1 89 ? 9.689 3.360 0.043 1.00 98.31 89 ASN A C 1
ATOM 685 O O . ASN A 1 89 ? 9.467 3.487 1.244 1.00 98.31 89 ASN A O 1
ATOM 689 N N . SER A 1 90 ? 9.052 4.068 -0.889 1.00 98.38 90 SER A N 1
ATOM 690 C CA . SER A 1 90 ? 8.069 5.0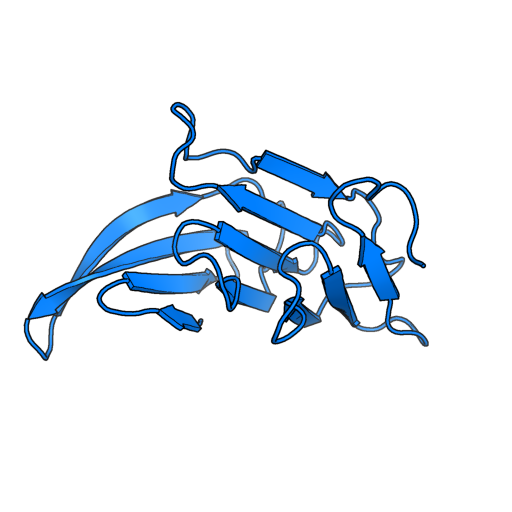96 -0.578 1.00 98.38 90 SER A CA 1
ATOM 691 C C . SER A 1 90 ? 6.938 5.106 -1.595 1.00 98.38 90 SER A C 1
ATOM 693 O O . SER A 1 90 ? 7.152 4.882 -2.785 1.00 98.38 90 SER A O 1
ATOM 695 N N . VAL A 1 91 ? 5.744 5.399 -1.096 1.00 98.44 91 VAL A N 1
ATOM 696 C CA . VAL A 1 91 ? 4.540 5.687 -1.870 1.00 98.44 91 VAL A CA 1
ATOM 697 C C . VAL A 1 91 ? 3.912 6.939 -1.278 1.00 98.44 91 VAL A C 1
ATOM 699 O O . VAL A 1 91 ? 4.040 7.164 -0.072 1.00 98.44 91 VAL A O 1
ATOM 702 N N . GLN A 1 92 ? 3.262 7.753 -2.100 1.00 98.06 92 GLN A N 1
ATOM 703 C CA . GLN A 1 92 ? 2.564 8.953 -1.653 1.00 98.06 92 GLN A CA 1
ATOM 704 C C . GLN A 1 92 ? 1.458 9.314 -2.641 1.00 98.06 92 GLN A C 1
ATOM 706 O O . GLN A 1 92 ? 1.710 9.425 -3.838 1.00 98.06 92 GLN A O 1
ATOM 711 N N . PHE A 1 93 ? 0.236 9.502 -2.146 1.00 97.88 93 PHE A N 1
ATOM 712 C CA . PHE A 1 93 ? -0.843 10.050 -2.964 1.00 97.88 93 PHE A CA 1
ATOM 713 C C . PHE A 1 93 ? -0.575 11.515 -3.296 1.00 97.88 93 PHE A C 1
ATOM 715 O O . PHE A 1 93 ? 0.038 12.245 -2.513 1.00 97.88 93 PHE A O 1
ATOM 722 N N . HIS A 1 94 ? -1.044 11.947 -4.461 1.00 97.06 94 HIS A N 1
ATOM 723 C CA . HIS A 1 94 ? -1.060 13.360 -4.800 1.00 97.06 94 HIS A CA 1
ATOM 724 C C . HIS A 1 94 ? -1.979 14.121 -3.824 1.00 97.06 94 HIS A C 1
ATOM 726 O O . HIS A 1 94 ? -3.066 13.638 -3.511 1.00 97.06 94 HIS A O 1
ATOM 732 N N . PRO A 1 95 ? -1.587 15.320 -3.353 1.00 94.94 95 PRO A N 1
ATOM 733 C CA . PRO A 1 95 ? -2.270 16.009 -2.254 1.00 94.94 95 PRO A CA 1
ATOM 734 C C . PRO A 1 95 ? -3.705 16.455 -2.566 1.00 94.94 95 PRO A C 1
ATOM 736 O O . PRO A 1 95 ? -4.455 16.771 -1.647 1.00 94.94 95 PRO A O 1
ATOM 739 N N . THR A 1 96 ? -4.085 16.531 -3.843 1.00 95.44 96 THR A N 1
ATOM 740 C CA . THR A 1 96 ? -5.423 16.981 -4.267 1.00 95.44 96 THR A CA 1
ATOM 741 C C . THR A 1 96 ? -6.102 16.063 -5.282 1.00 95.44 96 THR A C 1
ATOM 743 O O . THR A 1 96 ? -7.245 16.321 -5.647 1.00 95.44 96 THR A O 1
ATOM 746 N N . ASP A 1 97 ? -5.425 15.012 -5.754 1.00 95.69 97 ASP A N 1
ATOM 747 C CA . ASP A 1 97 ? -5.985 14.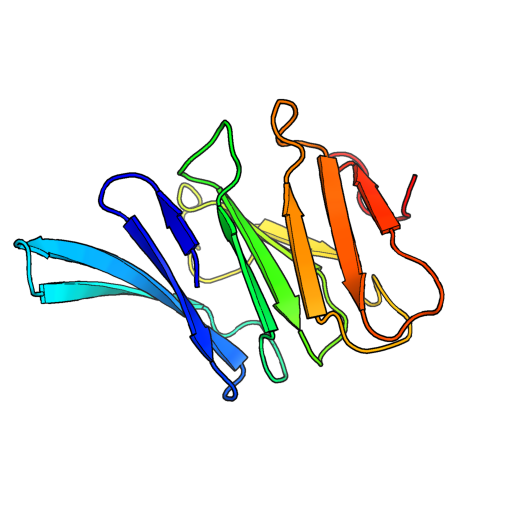075 -6.737 1.00 95.69 97 ASP A CA 1
ATOM 748 C C . ASP A 1 97 ? -5.688 12.643 -6.297 1.00 95.69 97 ASP A C 1
ATOM 750 O O . ASP A 1 97 ? -4.616 12.098 -6.550 1.00 95.69 97 ASP A O 1
ATOM 754 N N . ASP A 1 98 ? -6.660 12.007 -5.652 1.00 93.44 98 ASP A N 1
ATOM 755 C CA . ASP A 1 98 ? -6.512 10.645 -5.138 1.00 93.44 98 ASP A CA 1
ATOM 756 C C . ASP A 1 98 ? -6.405 9.569 -6.237 1.00 93.44 98 ASP A C 1
ATOM 758 O O . ASP A 1 98 ? -6.329 8.375 -5.928 1.00 93.44 98 ASP A O 1
ATOM 762 N N . HIS A 1 99 ? -6.458 9.939 -7.519 1.00 95.44 99 HIS A N 1
ATOM 763 C CA . HIS A 1 99 ? -6.156 9.032 -8.623 1.00 95.44 99 HIS A CA 1
ATOM 764 C C . HIS A 1 99 ? -4.680 9.032 -9.003 1.00 95.44 99 HIS A C 1
ATOM 766 O O . HIS A 1 99 ? -4.280 8.185 -9.794 1.00 95.44 99 HIS A O 1
ATOM 772 N N . LEU A 1 100 ? -3.868 9.930 -8.450 1.00 97.31 100 LEU A N 1
ATOM 773 C CA . LEU A 1 100 ? -2.442 9.991 -8.726 1.00 97.31 100 LEU A CA 1
ATOM 774 C C . LEU A 1 100 ? -1.639 9.458 -7.539 1.00 97.31 100 LEU A C 1
ATOM 776 O O . LEU A 1 100 ? -1.781 9.917 -6.404 1.00 97.31 100 LEU A O 1
ATOM 780 N N . LEU A 1 101 ? -0.764 8.493 -7.816 1.00 98.06 101 LEU A N 1
ATOM 781 C CA . LEU A 1 101 ? 0.100 7.862 -6.823 1.00 98.06 101 LEU A CA 1
ATOM 782 C C . LEU A 1 101 ? 1.561 7.961 -7.258 1.00 98.06 101 LEU A C 1
ATOM 784 O O . LEU A 1 101 ? 1.952 7.418 -8.289 1.00 98.06 101 LEU A O 1
ATOM 788 N N . LEU A 1 102 ? 2.377 8.633 -6.453 1.00 98.25 102 LEU A N 1
ATOM 789 C CA . LEU A 1 102 ? 3.822 8.674 -6.615 1.00 98.25 102 LEU A CA 1
ATOM 790 C C . LEU A 1 102 ? 4.458 7.488 -5.892 1.00 98.25 102 LEU A C 1
ATOM 792 O O . LEU A 1 102 ? 4.070 7.136 -4.777 1.00 98.25 102 LEU A O 1
ATOM 796 N N . SER A 1 103 ? 5.478 6.904 -6.5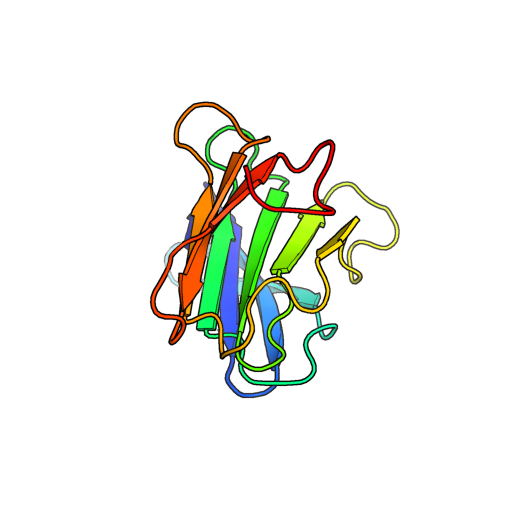03 1.00 98.31 103 SER A N 1
ATOM 797 C CA . SER A 1 103 ? 6.258 5.817 -5.920 1.00 98.31 103 SER A CA 1
ATOM 798 C C . SER A 1 103 ? 7.741 5.976 -6.231 1.00 98.31 103 SER A C 1
ATOM 800 O O . SER A 1 103 ? 8.130 6.455 -7.297 1.00 98.31 103 SER A O 1
ATOM 802 N N . ALA A 1 104 ? 8.580 5.625 -5.260 1.00 98.44 104 ALA A N 1
ATOM 803 C CA . ALA A 1 104 ? 10.028 5.729 -5.363 1.00 98.44 104 ALA A CA 1
ATOM 804 C C . ALA A 1 104 ? 10.703 4.578 -4.611 1.00 98.44 104 ALA A C 1
ATOM 806 O O . ALA A 1 104 ? 10.206 4.075 -3.596 1.00 98.44 104 ALA A O 1
ATOM 807 N N . GLY A 1 105 ? 11.863 4.161 -5.105 1.00 97.38 105 GLY A N 1
ATOM 808 C CA . GLY A 1 105 ? 12.540 2.959 -4.643 1.00 97.38 105 GLY A CA 1
ATOM 809 C C . GLY A 1 105 ? 14.047 3.029 -4.813 1.00 97.38 105 GLY A C 1
ATOM 810 O O . GLY A 1 105 ? 14.646 4.096 -4.738 1.00 97.38 105 GLY A O 1
ATOM 811 N N . PHE A 1 106 ? 14.654 1.866 -5.022 1.00 97.00 106 PHE A N 1
ATOM 812 C CA . PHE A 1 106 ? 16.066 1.748 -5.410 1.00 97.00 106 PHE A CA 1
ATOM 813 C C . PHE A 1 106 ? 16.292 1.868 -6.923 1.00 97.00 106 PHE A C 1
ATOM 815 O O . PHE A 1 106 ? 17.415 1.704 -7.401 1.00 97.00 106 PHE A O 1
ATOM 822 N N . ASP A 1 107 ? 15.232 2.091 -7.690 1.00 94.88 107 ASP A N 1
ATOM 823 C CA . ASP A 1 107 ? 15.323 2.431 -9.101 1.00 94.88 107 ASP A CA 1
ATOM 824 C C . ASP A 1 107 ? 15.949 3.823 -9.273 1.00 94.88 107 ASP A C 1
ATOM 826 O O . ASP A 1 107 ? 15.828 4.673 -8.390 1.00 94.88 107 ASP A O 1
ATOM 830 N N . PRO A 1 108 ? 16.600 4.089 -10.417 1.00 95.44 108 PRO A N 1
ATOM 831 C CA . PRO A 1 108 ? 17.143 5.414 -10.715 1.00 95.44 108 PRO A CA 1
ATOM 832 C C . PRO A 1 108 ? 16.057 6.479 -10.947 1.00 95.44 108 PRO A C 1
ATOM 834 O O . PRO A 1 108 ? 16.376 7.662 -11.033 1.00 95.44 108 PRO A O 1
ATOM 837 N N . HIS A 1 109 ? 14.790 6.071 -11.051 1.00 94.88 109 HIS A N 1
ATOM 838 C CA . HIS A 1 109 ? 13.648 6.941 -11.304 1.00 94.88 109 HIS A CA 1
ATOM 839 C C . HIS A 1 109 ? 12.566 6.738 -10.238 1.00 94.88 109 HIS A C 1
ATOM 841 O O . HIS A 1 109 ? 12.440 5.664 -9.646 1.00 94.88 109 HIS A O 1
ATOM 847 N N . PHE A 1 110 ? 11.761 7.776 -10.033 1.00 96.75 110 PHE A N 1
ATOM 848 C CA . PHE A 1 110 ? 10.449 7.655 -9.409 1.00 96.75 110 PHE A CA 1
ATOM 849 C C . PHE A 1 110 ? 9.382 7.535 -10.501 1.00 96.75 110 PHE A C 1
ATOM 851 O O . PHE A 1 110 ? 9.612 7.921 -11.648 1.00 96.75 110 PHE A O 1
ATOM 858 N N . TYR A 1 111 ? 8.211 7.031 -10.133 1.00 98.00 111 TYR A N 1
ATOM 859 C CA . TYR A 1 111 ? 7.110 6.795 -11.056 1.00 98.00 111 TYR A CA 1
ATOM 860 C C . TYR A 1 111 ? 5.818 7.389 -10.508 1.00 98.00 111 TYR A C 1
ATOM 862 O O . TYR A 1 111 ? 5.470 7.169 -9.344 1.00 98.00 111 TYR A O 1
ATOM 870 N N . LEU A 1 112 ? 5.111 8.136 -11.355 1.00 98.00 112 LEU A N 1
ATOM 871 C CA . LEU A 1 112 ? 3.772 8.641 -11.084 1.00 98.00 112 LEU A CA 1
ATOM 872 C C . LEU A 1 112 ? 2.762 7.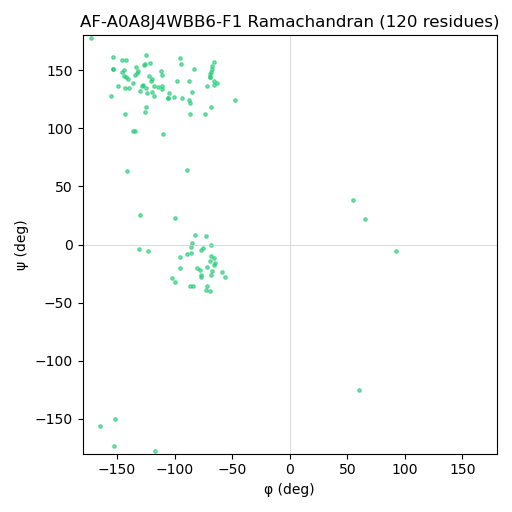747 -11.804 1.00 98.00 112 LEU A C 1
ATOM 874 O O . LEU A 1 112 ? 2.880 7.538 -13.002 1.00 98.00 112 LEU A O 1
ATOM 878 N N . PHE A 1 113 ? 1.770 7.230 -11.093 1.00 98.06 113 PHE A N 1
ATOM 879 C CA . PHE A 1 113 ? 0.746 6.350 -11.650 1.00 98.06 113 PHE A CA 1
ATOM 880 C C . PHE A 1 113 ? -0.625 7.021 -11.611 1.00 98.06 113 PHE A C 1
ATOM 882 O O . PHE A 1 113 ? -1.014 7.552 -10.573 1.00 98.06 113 PHE A O 1
ATOM 889 N N . ASP A 1 114 ? -1.382 6.924 -12.708 1.00 97.31 114 ASP A N 1
ATOM 890 C CA . ASP A 1 114 ? -2.832 7.147 -12.695 1.00 97.31 114 ASP A CA 1
ATOM 891 C C . ASP A 1 114 ? -3.534 5.832 -12.335 1.00 97.31 114 ASP A C 1
ATOM 893 O O . ASP A 1 114 ? -3.541 4.871 -13.106 1.00 97.31 114 ASP A O 1
ATOM 897 N N . LEU A 1 115 ? -4.157 5.786 -11.161 1.00 95.81 115 LEU A N 1
ATOM 898 C CA . LEU A 1 115 ? -4.832 4.611 -10.616 1.00 95.81 115 LEU A CA 1
ATOM 899 C C . LEU A 1 115 ? -6.057 4.178 -11.432 1.00 95.81 115 LEU A C 1
ATOM 901 O O . LEU A 1 115 ? -6.510 3.044 -11.301 1.00 95.81 115 LEU A O 1
ATOM 905 N N . ARG A 1 116 ? -6.583 5.036 -12.312 1.00 94.75 116 ARG A N 1
ATOM 906 C CA . ARG A 1 116 ? -7.651 4.668 -13.257 1.00 94.75 116 ARG A CA 1
ATOM 907 C C . ARG A 1 116 ? -7.100 3.883 -14.449 1.00 94.75 116 ARG A C 1
ATOM 909 O O . ARG A 1 116 ? -7.853 3.180 -15.120 1.00 94.75 116 ARG A O 1
ATOM 916 N N . LYS A 1 117 ? -5.798 4.012 -14.733 1.00 93.94 117 LYS A N 1
ATOM 917 C CA . LYS A 1 117 ? -5.078 3.336 -15.826 1.00 93.94 117 LYS A CA 1
ATOM 918 C C . LYS A 1 117 ? -3.673 2.903 -15.374 1.00 93.94 117 LYS A C 1
ATOM 920 O O . LYS A 1 117 ? -2.676 3.313 -15.963 1.00 93.94 117 LYS A O 1
ATOM 925 N N . PRO A 1 118 ? -3.566 2.007 -14.384 1.00 89.00 118 PRO A N 1
ATOM 926 C CA . PRO A 1 118 ? -2.343 1.827 -13.601 1.00 89.00 118 PRO A CA 1
ATOM 927 C C . PRO A 1 118 ? -1.280 0.938 -14.273 1.00 89.00 118 PRO A C 1
ATOM 929 O O . PRO A 1 118 ? -0.305 0.550 -13.639 1.00 89.00 118 PRO A O 1
ATOM 932 N N . ARG A 1 119 ? -1.470 0.552 -15.543 1.00 86.75 119 ARG A N 1
ATOM 933 C CA . ARG A 1 119 ? -0.606 -0.426 -16.232 1.00 86.75 119 ARG A CA 1
ATOM 934 C C . ARG A 1 119 ? 0.803 0.093 -16.506 1.00 86.75 119 ARG A C 1
ATOM 936 O O . ARG A 1 119 ? 1.717 -0.711 -16.649 1.00 86.75 119 ARG A O 1
ATOM 943 N N . ALA A 1 120 ? 0.954 1.404 -16.624 1.00 89.56 120 ALA A N 1
ATOM 944 C CA . ALA A 1 120 ? 2.223 2.065 -16.852 1.00 89.56 120 ALA A CA 1
ATOM 945 C C . ALA A 1 120 ? 2.235 3.392 -16.085 1.00 89.56 120 ALA A C 1
ATOM 947 O O . ALA A 1 120 ? 1.166 3.983 -15.892 1.00 89.56 120 ALA A O 1
ATOM 948 N N . PRO A 1 121 ? 3.414 3.851 -15.645 1.00 92.31 121 PRO A N 1
ATOM 949 C CA . PRO A 1 121 ? 3.545 5.197 -15.119 1.00 92.31 121 PRO A CA 1
ATOM 950 C C . PRO A 1 121 ? 3.290 6.241 -16.216 1.00 92.31 121 PRO A C 1
ATOM 952 O O . PRO A 1 121 ? 3.409 5.940 -17.407 1.00 92.31 121 PRO A O 1
ATOM 955 N N . LEU A 1 122 ? 2.910 7.444 -15.786 1.00 92.44 122 LEU A N 1
ATOM 956 C CA . LEU A 1 122 ? 2.758 8.642 -16.613 1.00 92.44 122 LEU A CA 1
ATOM 957 C C . LEU A 1 122 ? 4.109 9.174 -17.103 1.00 92.44 122 LEU A C 1
ATOM 959 O O . LEU A 1 122 ? 5.105 9.052 -16.350 1.00 92.44 122 LEU A O 1
#

Organism: NCBI:txid1284355